Protein AF-A0A7C3AMM5-F1 (afdb_monomer_lite)

Structure (mmCIF, N/CA/C/O backbone):
data_AF-A0A7C3AMM5-F1
#
_entry.id   AF-A0A7C3AMM5-F1
#
loop_
_atom_site.group_PDB
_atom_site.id
_atom_site.type_symbol
_atom_site.label_atom_id
_atom_site.label_alt_id
_atom_site.label_comp_id
_atom_site.label_asym_id
_atom_site.label_entity_id
_atom_site.label_seq_id
_atom_site.pdbx_PDB_ins_code
_atom_site.Cartn_x
_atom_site.Cartn_y
_atom_site.Cartn_z
_atom_site.occupancy
_atom_site.B_iso_or_equiv
_atom_site.auth_seq_id
_atom_site.auth_comp_id
_atom_site.auth_asym_id
_atom_site.auth_atom_id
_atom_site.pdbx_PDB_model_num
ATOM 1 N N . MET A 1 1 ? 14.173 -10.563 34.614 1.00 56.12 1 MET A N 1
ATOM 2 C CA . MET A 1 1 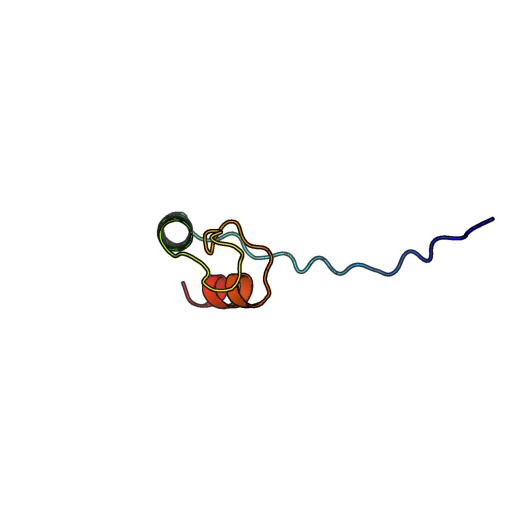? 14.557 -11.405 33.461 1.00 56.12 1 MET A CA 1
ATOM 3 C C . MET A 1 1 ? 13.295 -11.815 32.720 1.00 56.12 1 MET A C 1
ATOM 5 O O . MET A 1 1 ? 12.627 -12.736 33.164 1.00 56.12 1 MET A O 1
ATOM 9 N N . LEU A 1 2 ? 12.950 -11.132 31.628 1.00 65.38 2 LEU A N 1
ATOM 10 C CA . LEU A 1 2 ? 12.103 -11.722 30.592 1.00 65.38 2 LEU A CA 1
ATOM 11 C C . LEU A 1 2 ? 12.991 -11.884 29.362 1.00 65.38 2 LEU A C 1
ATOM 13 O O . LEU A 1 2 ? 13.336 -10.906 28.705 1.00 65.38 2 LEU A O 1
ATOM 17 N N . LEU A 1 3 ? 13.428 -13.118 29.117 1.00 64.44 3 LEU A N 1
ATOM 18 C CA . LEU A 1 3 ? 14.058 -13.498 27.862 1.00 64.44 3 LEU A CA 1
ATOM 19 C C . LEU A 1 3 ? 12.947 -13.469 26.807 1.00 64.44 3 LEU A C 1
ATOM 21 O O . LEU A 1 3 ? 12.104 -14.364 26.767 1.00 64.44 3 LEU A O 1
ATOM 25 N N . ALA A 1 4 ? 12.899 -12.404 26.009 1.00 68.56 4 ALA A N 1
ATOM 26 C CA . ALA A 1 4 ? 12.082 -12.373 24.809 1.00 68.56 4 ALA A CA 1
ATOM 27 C C . ALA A 1 4 ? 12.632 -13.449 23.868 1.00 68.56 4 ALA A C 1
ATOM 29 O O . ALA A 1 4 ? 13.753 -13.329 23.371 1.00 68.56 4 ALA A O 1
ATOM 30 N N . LEU A 1 5 ? 11.880 -14.536 23.681 1.00 66.88 5 LEU A N 1
ATOM 31 C CA . LEU A 1 5 ? 12.189 -15.519 22.655 1.00 66.88 5 LEU A CA 1
ATOM 32 C C . LEU A 1 5 ? 12.160 -14.789 21.310 1.00 66.88 5 LEU A C 1
ATOM 34 O O . LEU A 1 5 ? 11.096 -14.387 20.841 1.00 66.88 5 LEU A O 1
ATOM 38 N N . ALA A 1 6 ? 13.334 -14.602 20.711 1.00 68.19 6 ALA A N 1
ATOM 39 C CA . ALA A 1 6 ? 13.476 -14.162 19.334 1.00 68.19 6 ALA A CA 1
ATOM 40 C C . ALA A 1 6 ? 12.978 -15.293 18.426 1.00 68.19 6 ALA A C 1
ATOM 42 O O . ALA A 1 6 ? 13.749 -16.126 17.953 1.00 68.19 6 ALA A O 1
ATOM 43 N N . LEU A 1 7 ? 11.660 -15.371 18.247 1.00 71.50 7 LEU A N 1
ATOM 44 C CA . LEU A 1 7 ? 11.074 -16.171 17.183 1.00 71.50 7 LEU A CA 1
ATOM 45 C C . LEU A 1 7 ? 11.555 -15.576 15.853 1.00 71.50 7 LEU A C 1
ATOM 47 O O . LEU A 1 7 ? 11.519 -14.350 15.703 1.00 71.50 7 LEU A O 1
ATOM 51 N N . PRO A 1 8 ? 12.006 -16.397 14.890 1.00 61.28 8 PRO A N 1
ATOM 52 C CA . PRO A 1 8 ? 12.318 -15.904 13.562 1.00 61.28 8 PRO A CA 1
ATOM 53 C C . PRO A 1 8 ? 11.010 -15.418 12.931 1.00 61.28 8 PRO A C 1
ATOM 55 O O . PRO A 1 8 ? 10.202 -16.208 12.447 1.00 61.28 8 PRO A O 1
ATOM 58 N N . PHE A 1 9 ? 10.769 -14.108 12.983 1.00 62.50 9 PHE A N 1
ATOM 59 C CA . PHE A 1 9 ? 9.708 -13.486 12.210 1.00 62.50 9 PHE A CA 1
ATOM 60 C C . PHE A 1 9 ? 10.183 -13.496 10.759 1.00 62.50 9 PHE A C 1
ATOM 62 O O . PHE A 1 9 ? 10.964 -12.642 10.339 1.00 62.50 9 PHE A O 1
ATOM 69 N N . SER A 1 10 ? 9.794 -14.531 10.015 1.00 61.06 10 SER A N 1
ATOM 70 C CA . SER A 1 10 ? 10.026 -14.600 8.578 1.00 61.06 10 SER A CA 1
ATOM 71 C C . SER A 1 10 ? 9.219 -13.490 7.911 1.00 61.06 10 SER A C 1
ATOM 73 O O . SER A 1 10 ? 8.053 -13.673 7.566 1.00 61.06 10 SER A O 1
ATOM 75 N N . VAL A 1 11 ? 9.841 -12.323 7.745 1.00 62.28 11 VAL A N 1
ATOM 76 C CA . VAL A 1 11 ? 9.383 -11.320 6.786 1.00 62.28 11 VAL A CA 1
ATOM 77 C C . VAL A 1 11 ? 9.583 -11.958 5.419 1.00 62.28 11 VAL A C 1
ATOM 79 O O . VAL A 1 11 ? 10.708 -12.040 4.929 1.00 62.28 11 VAL A O 1
ATOM 82 N N . ALA A 1 12 ? 8.513 -12.503 4.843 1.00 63.00 12 ALA A N 1
ATOM 83 C CA . ALA A 1 12 ? 8.527 -12.910 3.447 1.00 63.00 12 ALA A CA 1
ATOM 84 C C . ALA A 1 12 ? 8.870 -11.652 2.639 1.00 63.00 12 ALA A C 1
ATOM 86 O O . ALA A 1 12 ? 8.112 -10.683 2.671 1.00 63.00 12 ALA A O 1
ATOM 87 N N . ALA A 1 13 ? 10.047 -11.636 2.012 1.00 60.28 13 ALA A N 1
ATOM 88 C CA . ALA A 1 13 ? 10.450 -10.541 1.147 1.00 60.28 13 ALA A CA 1
ATOM 89 C C . ALA A 1 13 ? 9.493 -10.535 -0.045 1.00 60.28 13 ALA A C 1
ATOM 91 O O . ALA A 1 13 ? 9.493 -11.455 -0.858 1.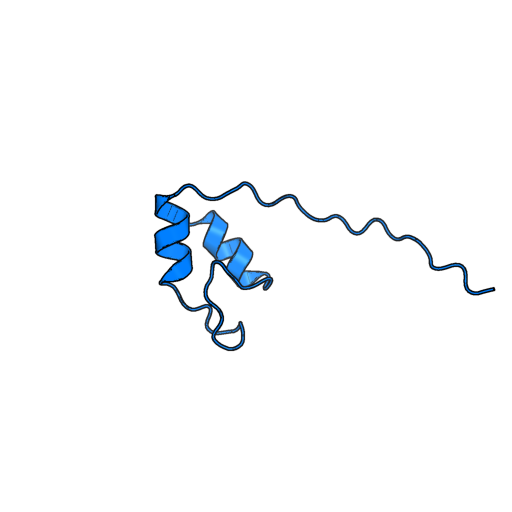00 60.28 13 ALA A O 1
ATOM 92 N N . GLU A 1 14 ? 8.615 -9.542 -0.079 1.00 66.31 14 GLU A N 1
ATOM 93 C CA . GLU A 1 14 ? 7.713 -9.321 -1.197 1.00 66.31 14 GLU A CA 1
ATOM 94 C C . GLU A 1 14 ? 8.567 -8.804 -2.355 1.00 66.31 14 GLU A C 1
ATOM 96 O O . GLU A 1 14 ? 9.287 -7.815 -2.196 1.00 66.31 14 GLU A O 1
ATOM 101 N N . GLU A 1 15 ? 8.543 -9.491 -3.498 1.00 71.88 15 GLU A N 1
ATOM 102 C CA . GLU A 1 15 ? 9.200 -8.978 -4.697 1.00 71.88 15 GLU A CA 1
ATOM 103 C C . GLU A 1 15 ? 8.608 -7.605 -5.049 1.00 71.88 15 GLU A C 1
ATOM 105 O O . GLU A 1 15 ? 7.387 -7.416 -4.970 1.00 71.88 15 GLU A O 1
ATOM 110 N N . PRO A 1 16 ? 9.457 -6.612 -5.369 1.00 82.50 16 PRO A N 1
ATOM 111 C CA . PRO A 1 16 ? 8.975 -5.278 -5.667 1.00 82.50 16 PRO A CA 1
ATOM 112 C C . PRO A 1 16 ? 8.138 -5.317 -6.946 1.00 82.50 16 PRO A C 1
ATOM 114 O O . PRO A 1 16 ? 8.567 -5.841 -7.972 1.00 82.50 16 PRO A O 1
ATOM 117 N N . LEU A 1 17 ? 6.942 -4.738 -6.869 1.00 88.44 17 LEU A N 1
ATOM 118 C CA . LEU A 1 17 ? 6.044 -4.569 -8.007 1.00 88.44 17 LEU A CA 1
ATOM 119 C C . LEU A 1 17 ? 6.709 -3.735 -9.113 1.00 88.44 17 LEU A C 1
ATOM 121 O O . LEU A 1 17 ? 7.498 -2.827 -8.824 1.00 88.44 17 LEU A O 1
ATOM 125 N N . SER A 1 18 ? 6.349 -4.003 -10.374 1.00 94.19 18 SER A N 1
ATOM 126 C CA . SER A 1 18 ? 6.724 -3.114 -11.478 1.00 94.19 18 SER A CA 1
ATOM 127 C C . SER A 1 18 ? 6.090 -1.726 -11.287 1.00 94.19 18 SER A C 1
ATOM 129 O O . SER A 1 18 ? 5.098 -1.598 -10.562 1.00 94.19 18 SER A O 1
ATOM 131 N N . PRO A 1 19 ? 6.621 -0.670 -11.928 1.00 94.25 19 PRO A N 1
ATOM 132 C CA . PRO A 1 19 ? 6.008 0.654 -11.880 1.00 94.25 19 PRO A CA 1
ATOM 133 C C . PRO A 1 19 ? 4.530 0.647 -12.296 1.00 94.25 19 PRO A C 1
ATOM 135 O O . PRO A 1 19 ? 3.721 1.264 -11.609 1.00 94.25 19 PRO A O 1
ATOM 138 N N . GLU A 1 20 ? 4.155 -0.100 -13.343 1.00 95.06 20 GLU A N 1
ATOM 139 C CA . GLU A 1 20 ? 2.749 -0.187 -13.764 1.00 95.06 20 GLU A CA 1
ATOM 140 C C . GLU A 1 20 ? 1.886 -0.916 -12.721 1.00 95.06 20 GLU A C 1
ATOM 142 O O . GLU A 1 20 ? 0.792 -0.469 -12.377 1.00 95.06 20 GLU A O 1
ATOM 147 N N . ALA A 1 21 ? 2.394 -2.015 -12.157 1.00 94.75 21 ALA A N 1
ATOM 148 C CA . ALA A 1 21 ? 1.693 -2.762 -11.116 1.00 94.75 21 ALA A CA 1
ATOM 149 C C . ALA A 1 21 ? 1.516 -1.938 -9.826 1.00 94.75 21 ALA A C 1
ATOM 151 O O . ALA A 1 21 ? 0.498 -2.054 -9.139 1.00 94.75 21 ALA A O 1
ATOM 152 N N . LEU A 1 22 ? 2.473 -1.059 -9.507 1.00 94.44 22 LEU A N 1
ATOM 153 C CA . LEU A 1 22 ? 2.353 -0.107 -8.401 1.00 94.44 22 LEU A CA 1
ATOM 154 C C . LEU A 1 22 ? 1.237 0.912 -8.632 1.00 94.44 22 LEU A C 1
ATOM 156 O O . LEU A 1 22 ? 0.539 1.254 -7.677 1.00 94.44 22 LEU A O 1
ATOM 160 N N . GLU A 1 23 ? 1.058 1.408 -9.854 1.00 96.62 23 GLU A N 1
ATOM 161 C CA . GLU A 1 23 ? -0.038 2.331 -10.182 1.00 96.62 23 GLU A CA 1
ATOM 162 C C . GLU A 1 23 ? -1.397 1.652 -9.994 1.00 96.62 23 GLU A C 1
ATOM 164 O O . GLU A 1 23 ? -2.256 2.176 -9.283 1.00 96.62 23 GLU A O 1
ATOM 169 N N . ILE A 1 24 ? -1.548 0.426 -10.501 1.00 96.50 24 ILE A N 1
ATOM 170 C CA . ILE A 1 24 ? -2.773 -0.365 -10.317 1.00 96.50 24 ILE A CA 1
ATOM 171 C C . ILE A 1 24 ? -3.035 -0.617 -8.823 1.00 96.50 24 ILE A C 1
ATOM 173 O O . ILE A 1 24 ? -4.140 -0.393 -8.328 1.00 96.50 24 ILE A O 1
ATOM 177 N N . ALA A 1 25 ? -2.017 -1.036 -8.065 1.00 95.25 25 ALA A N 1
ATOM 178 C CA . ALA A 1 25 ? -2.156 -1.308 -6.634 1.00 95.25 25 ALA A CA 1
ATOM 179 C C . ALA A 1 25 ? -2.494 -0.056 -5.797 1.00 95.25 25 ALA A C 1
ATOM 181 O O . ALA A 1 25 ? -3.030 -0.195 -4.694 1.00 95.25 25 ALA A O 1
ATOM 182 N N . ASN A 1 26 ? -2.193 1.149 -6.297 1.00 95.50 26 ASN A N 1
ATOM 183 C CA . ASN A 1 26 ? -2.605 2.413 -5.681 1.00 95.50 26 ASN A CA 1
ATOM 184 C C . ASN A 1 26 ? -4.084 2.728 -5.913 1.00 95.50 26 ASN A C 1
ATOM 186 O O . ASN A 1 26 ? -4.742 3.238 -5.008 1.00 95.50 26 ASN A O 1
ATOM 190 N N . GLU A 1 27 ? -4.601 2.451 -7.110 1.00 95.75 27 GLU A N 1
A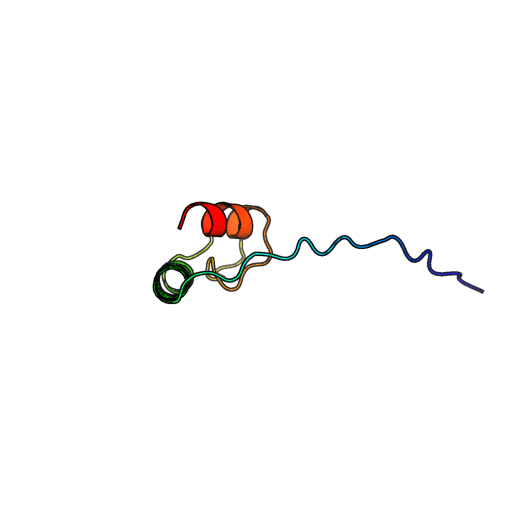TOM 191 C CA . GLU A 1 27 ? -5.999 2.732 -7.460 1.00 95.75 27 GLU A CA 1
ATOM 192 C C . GLU A 1 27 ? -6.974 1.715 -6.861 1.00 95.75 27 GLU A C 1
ATOM 194 O O . GLU A 1 27 ? -8.116 2.048 -6.530 1.00 95.75 27 GLU A O 1
ATOM 199 N N . LEU A 1 28 ? -6.534 0.468 -6.692 1.00 94.81 28 LEU A N 1
ATOM 200 C CA . LEU A 1 28 ? -7.359 -0.576 -6.101 1.00 94.81 28 LEU A CA 1
ATOM 201 C C . LEU A 1 28 ? -7.442 -0.413 -4.579 1.00 94.81 28 LEU A C 1
ATOM 203 O O . LEU A 1 28 ? -6.448 -0.519 -3.862 1.00 94.81 28 LEU A O 1
ATOM 207 N N . ASN A 1 29 ? -8.659 -0.239 -4.067 1.00 93.69 29 ASN A N 1
ATOM 208 C CA . ASN A 1 29 ? -8.934 -0.301 -2.633 1.00 93.69 29 ASN A CA 1
ATOM 209 C C . ASN A 1 29 ? -9.003 -1.754 -2.157 1.00 93.69 29 ASN A C 1
ATOM 211 O O . ASN A 1 29 ? -9.665 -2.588 -2.779 1.00 93.69 29 ASN A O 1
ATOM 215 N N . CYS A 1 30 ? -8.388 -2.051 -1.012 1.00 90.88 30 CYS A N 1
ATOM 216 C CA . CYS A 1 30 ? -8.563 -3.338 -0.359 1.00 90.88 30 CYS A CA 1
ATOM 217 C C . CYS A 1 30 ? -9.807 -3.302 0.563 1.00 90.88 30 CYS A C 1
ATOM 219 O O . CYS A 1 30 ? -9.792 -2.640 1.606 1.00 90.88 30 CYS A O 1
ATOM 221 N N . PRO A 1 31 ? -10.877 -4.057 0.248 1.00 85.81 31 PRO A N 1
ATOM 222 C CA . PRO A 1 31 ? -12.182 -3.933 0.909 1.00 85.81 31 PRO A CA 1
ATOM 223 C C . PRO A 1 31 ? -12.192 -4.364 2.383 1.00 85.81 31 PRO A C 1
ATOM 225 O O . PRO A 1 31 ? -13.093 -3.993 3.127 1.00 85.81 31 PRO A O 1
ATOM 228 N N . VAL A 1 32 ? -11.198 -5.141 2.814 1.00 88.38 32 VAL A N 1
ATOM 229 C CA . VAL A 1 32 ? -11.066 -5.630 4.199 1.00 88.38 32 VAL A CA 1
ATOM 230 C C . VAL A 1 32 ? -9.995 -4.879 4.989 1.00 88.38 32 VAL A C 1
ATOM 232 O O . VAL A 1 32 ? -9.782 -5.162 6.163 1.00 88.38 32 VAL A O 1
ATOM 235 N N . CYS A 1 33 ? -9.299 -3.944 4.343 1.00 84.44 33 CYS A N 1
ATOM 236 C CA . CYS A 1 33 ? -8.093 -3.313 4.861 1.00 84.44 33 CYS A CA 1
ATOM 237 C C . CYS A 1 33 ? -8.342 -1.899 5.393 1.00 84.44 33 CYS A C 1
ATOM 239 O O . CYS A 1 33 ? -7.496 -1.026 5.220 1.00 84.44 33 CYS A O 1
ATOM 241 N N . GLU A 1 34 ? -9.503 -1.646 6.001 1.00 86.88 34 GLU A N 1
ATOM 242 C CA . GLU A 1 34 ? -9.825 -0.343 6.611 1.00 86.88 34 GLU A CA 1
ATOM 243 C C . GLU A 1 34 ? -9.727 0.837 5.619 1.00 86.88 34 GLU A C 1
ATOM 245 O O . GLU A 1 34 ? -9.347 1.946 5.980 1.00 86.88 34 GLU A O 1
ATOM 250 N N . GLY A 1 35 ? -10.049 0.595 4.344 1.00 87.38 35 GLY A N 1
ATOM 251 C CA . GLY A 1 35 ? -9.977 1.616 3.293 1.00 87.38 35 GLY A CA 1
ATOM 252 C C . GLY A 1 35 ? -8.565 1.906 2.776 1.00 87.38 35 GLY A C 1
ATOM 253 O O . GLY A 1 35 ? -8.382 2.869 2.040 1.00 87.38 35 GLY A O 1
ATOM 254 N N . GLN A 1 36 ? -7.569 1.091 3.134 1.00 93.81 36 GLN A N 1
ATOM 255 C CA . GLN A 1 36 ? -6.240 1.160 2.525 1.00 93.81 36 GLN A CA 1
ATOM 256 C C . GLN A 1 36 ? -6.270 0.685 1.069 1.00 93.81 36 GLN A C 1
ATOM 258 O O . GLN A 1 36 ? -7.046 -0.205 0.699 1.00 93.81 36 GLN A O 1
ATOM 263 N N . SER A 1 37 ? -5.353 1.223 0.267 1.00 95.31 37 SER A N 1
ATOM 264 C CA . SER A 1 37 ? -5.044 0.686 -1.056 1.00 95.31 37 SER A CA 1
ATOM 265 C C . SER A 1 37 ? -4.451 -0.728 -0.949 1.00 95.31 37 SER A C 1
ATOM 267 O O . SER A 1 37 ? -3.961 -1.158 0.105 1.00 95.31 37 SER A O 1
ATOM 269 N N . VAL A 1 38 ? -4.472 -1.465 -2.057 1.00 95.00 38 VAL A N 1
ATOM 270 C CA . VAL A 1 38 ? -3.803 -2.770 -2.175 1.00 95.00 38 VAL A CA 1
ATOM 271 C C . VAL A 1 38 ? -2.289 -2.633 -1.996 1.00 95.00 38 VAL A C 1
ATOM 273 O O . VAL A 1 38 ? -1.658 -3.540 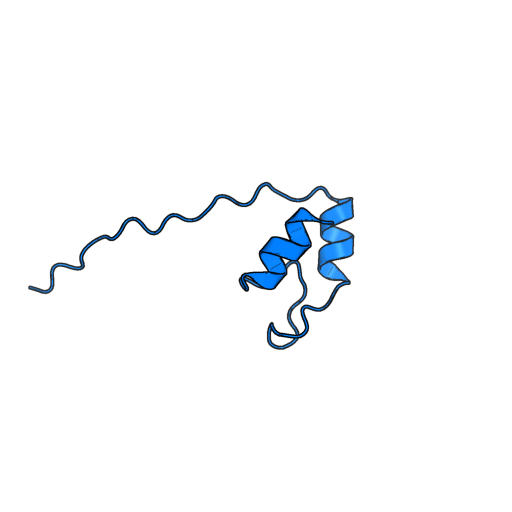-1.450 1.00 95.00 38 VAL A O 1
ATOM 276 N N . ARG A 1 39 ? -1.714 -1.492 -2.400 1.00 94.00 39 ARG A N 1
ATOM 277 C CA . ARG A 1 39 ? -0.300 -1.168 -2.176 1.00 94.00 39 ARG A CA 1
ATOM 278 C C . ARG A 1 39 ? 0.029 -1.041 -0.690 1.00 94.00 39 ARG A C 1
ATOM 280 O O . ARG A 1 39 ? 1.027 -1.597 -0.243 1.00 94.00 39 ARG A O 1
ATOM 287 N N . ASP A 1 40 ? -0.782 -0.289 0.050 1.00 93.25 40 ASP A N 1
ATOM 288 C CA . ASP A 1 40 ? -0.431 0.153 1.406 1.00 93.25 40 ASP A CA 1
ATOM 289 C C . ASP A 1 40 ? -0.808 -0.868 2.484 1.00 93.25 40 ASP A C 1
ATOM 291 O O . ASP A 1 40 ? -0.256 -0.854 3.586 1.00 93.25 40 ASP A O 1
ATOM 295 N N . SER A 1 41 ? -1.726 -1.787 2.179 1.00 92.44 41 SER A N 1
ATOM 296 C CA . SER A 1 41 ? -2.164 -2.762 3.164 1.00 92.44 41 SER A CA 1
ATOM 297 C C . SER A 1 41 ? -1.208 -3.944 3.350 1.00 92.44 41 SER A C 1
ATOM 299 O O . SER A 1 41 ? -0.821 -4.650 2.417 1.00 92.44 41 SER A O 1
ATOM 301 N N . ASN A 1 42 ? -0.974 -4.266 4.623 1.00 89.88 42 ASN A N 1
ATOM 302 C CA . ASN A 1 42 ? -0.279 -5.472 5.071 1.00 89.88 42 ASN A CA 1
ATOM 303 C C . ASN A 1 42 ? -1.207 -6.681 5.301 1.00 89.88 42 ASN A C 1
ATOM 305 O O . ASN A 1 42 ? -0.807 -7.653 5.953 1.00 89.88 42 ASN A O 1
ATOM 309 N N . SER A 1 43 ? -2.451 -6.663 4.814 1.00 91.94 43 SER A N 1
ATOM 310 C CA . SER A 1 43 ? -3.323 -7.839 4.912 1.00 91.94 43 SER A CA 1
ATOM 311 C C . SER A 1 43 ? -2.833 -8.981 4.016 1.00 91.94 43 SER A C 1
ATOM 313 O O . SER A 1 43 ? -2.173 -8.767 3.000 1.00 91.94 43 SER A O 1
ATOM 315 N N . GLN A 1 44 ? -3.186 -10.222 4.360 1.00 91.38 44 GLN A N 1
ATOM 316 C CA . GLN A 1 44 ? -2.876 -11.367 3.498 1.00 91.38 44 GLN A CA 1
ATOM 317 C C . GLN A 1 44 ? -3.543 -11.246 2.121 1.00 91.38 44 GLN A C 1
ATOM 319 O O . GLN A 1 44 ? -2.934 -11.622 1.124 1.00 91.38 44 GLN A O 1
ATOM 324 N N . LEU A 1 45 ? -4.751 -10.678 2.062 1.00 92.25 45 LEU A N 1
ATOM 325 C CA . LEU A 1 45 ? -5.463 -10.460 0.807 1.00 92.25 45 LEU A CA 1
ATOM 326 C C . LEU A 1 45 ? -4.724 -9.462 -0.090 1.00 92.25 45 LEU A C 1
ATOM 328 O O . LEU A 1 45 ? -4.516 -9.746 -1.262 1.00 92.25 45 LEU A O 1
ATOM 332 N N . ALA A 1 46 ? -4.265 -8.335 0.457 1.00 93.94 46 ALA A N 1
ATOM 333 C CA . ALA A 1 46 ? -3.513 -7.343 -0.308 1.00 93.94 46 ALA A CA 1
ATOM 334 C C . ALA A 1 46 ? -2.217 -7.932 -0.888 1.00 93.94 46 ALA A C 1
ATOM 336 O O . ALA A 1 46 ? -1.882 -7.667 -2.040 1.00 93.94 46 ALA A O 1
ATOM 337 N N . ARG A 1 47 ? -1.535 -8.811 -0.140 1.00 92.00 47 ARG A N 1
ATOM 338 C CA . ARG A 1 47 ? -0.376 -9.562 -0.654 1.00 92.00 47 ARG A CA 1
ATOM 339 C C . ARG A 1 47 ? -0.732 -10.485 -1.813 1.00 92.00 47 ARG A C 1
ATOM 341 O O . ARG A 1 47 ? -0.016 -10.513 -2.803 1.00 92.00 47 ARG A O 1
ATOM 348 N N . GLN A 1 48 ? -1.835 -11.222 -1.702 1.00 91.94 48 GLN A N 1
ATOM 349 C CA . GLN A 1 48 ? -2.309 -12.099 -2.776 1.00 91.94 48 GLN A CA 1
ATOM 350 C C . GLN A 1 48 ? -2.712 -11.301 -4.018 1.00 91.94 48 GLN A C 1
ATOM 352 O O . GLN A 1 48 ? -2.397 -11.702 -5.129 1.00 91.94 48 GLN A O 1
ATOM 357 N N . MET A 1 49 ? -3.357 -10.147 -3.843 1.00 93.62 49 MET A N 1
ATOM 358 C CA . MET A 1 49 ? -3.713 -9.269 -4.959 1.00 93.62 49 MET A CA 1
ATOM 359 C C .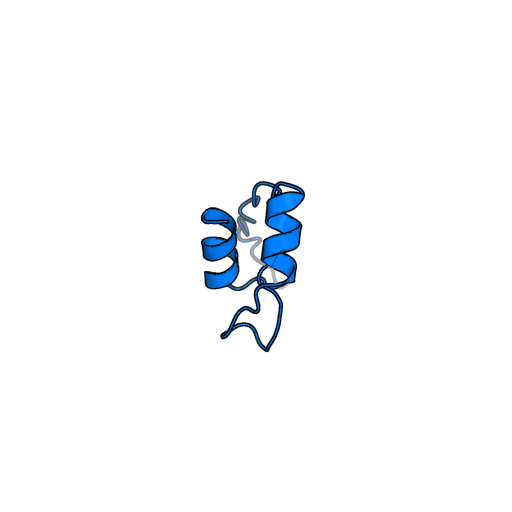 MET A 1 49 ? -2.465 -8.769 -5.694 1.00 93.62 49 MET A C 1
ATOM 361 O O . MET A 1 49 ? -2.421 -8.840 -6.916 1.00 93.62 49 MET A O 1
ATOM 365 N N . ARG A 1 50 ? -1.417 -8.369 -4.960 1.00 93.06 50 ARG A N 1
ATOM 366 C CA . ARG A 1 50 ? -0.117 -7.966 -5.526 1.00 93.06 50 ARG A CA 1
ATOM 367 C C . ARG A 1 50 ? 0.610 -9.074 -6.302 1.00 93.06 50 ARG A C 1
ATOM 369 O O . ARG A 1 50 ? 1.510 -8.764 -7.062 1.00 93.06 50 ARG A O 1
ATOM 376 N N . GLN A 1 51 ? 0.235 -10.342 -6.130 1.00 92.00 51 GLN A N 1
ATOM 377 C CA . GLN A 1 51 ? 0.788 -11.460 -6.910 1.00 92.00 51 GLN A CA 1
ATOM 378 C C . GLN A 1 51 ? 0.064 -11.681 -8.247 1.00 92.00 51 GLN A C 1
ATOM 380 O O . GLN 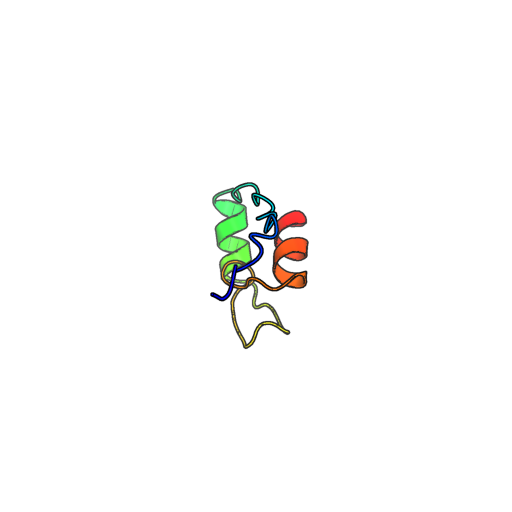A 1 51 ? 0.542 -12.457 -9.070 1.00 92.00 51 GLN A O 1
ATOM 385 N N . VAL A 1 52 ? -1.112 -11.071 -8.429 1.00 91.94 52 VAL A N 1
ATOM 386 C CA . VAL A 1 52 ? -1.964 -11.237 -9.620 1.00 91.94 52 VAL A CA 1
ATOM 387 C C . VAL A 1 52 ? -1.933 -10.002 -10.523 1.00 91.94 52 VAL A C 1
ATOM 389 O O . VAL A 1 52 ? -2.166 -10.138 -11.722 1.00 91.94 52 VAL A O 1
ATOM 392 N N . ILE A 1 53 ? -1.686 -8.824 -9.942 1.00 91.12 53 ILE A N 1
ATOM 393 C CA . ILE A 1 53 ? -1.424 -7.568 -10.662 1.00 91.12 53 ILE A CA 1
ATOM 394 C C . ILE A 1 53 ? -0.096 -7.693 -11.410 1.00 91.12 53 ILE A C 1
ATOM 396 O O . ILE A 1 53 ? -0.088 -7.365 -12.616 1.00 91.12 53 ILE A O 1
#

InterPro domains:
  IPR005616 CcmH/CycL/Ccl2/NrfF, N-terminal [PF03918] (16-53)
  IPR038297 CcmH/CycL/Ccl2/NrfF domain superfamily [G3DSA:1.10.8.640] (6-53)

Secondary structure (DSSP, 8-state):
-------------PPPPPHHHHHHHHHSB-TTTTT-BTTT--SHHHHHHHTT-

pLDDT: mean 84.42, std 12.93, range [56.12, 96.62]

Organism: NCBI:txid1969470

Foldseek 3Di:
DDPDPPDPPPPPPQDDADPVLLVVQQPAFDPVQPRHGLNPGPDPVSSVVSVVD

Radius of gyration: 14.6 Å; chains: 1; bounding box: 27×19×47 Å

Sequence (53 aa):
MLLALALPFSVAAEEPLSPEALEIANELNCPVCEGQSVRDSNSQLARQMRQVI